Protein AF-A0A7S8EZD4-F1 (afdb_monomer)

Sequence (77 aa):
MAAAQPPDDTLPKIEKHIAWVLAHPGMSAWLKDALRTSADRDPVDLLGDLAMLSLLLKAKSHAAINQQLGSPKTFAR

Foldseek 3Di:
DDDDDPDDCPVVVVVVVLVVLLPDPPHDPVVNVLSVVCPPDDPVVNVVVVVVCCVVVVVVVVVVVCCVVVDPPPPPD

Mean predicted aligned error: 7.82 Å

Solvent-accessible surface area (backbone atoms only — not comparable to full-atom values): 4805 Å² total; per-residue (Å²): 133,84,78,79,76,77,82,83,61,61,64,68,53,51,51,53,51,52,52,50,54,61,69,38,84,90,52,56,68,69,59,41,51,52,57,60,68,49,73,86,48,60,69,70,61,48,52,53,51,49,54,51,50,51,55,52,52,50,54,51,49,53,51,53,50,50,51,62,72,69,45,76,84,80,78,79,127

Secondary structure (DSSP, 8-state):
-PPPPPP--HHHHHHHHHHHHHH-TTS-HHHHHHHHHHTTS-HHHHHHHHHHHHHHHHHHHHHHHHHHHHS------

pLDDT: mean 88.73, std 15.45, range [44.97, 98.5]

Radius of gyration: 20.15 Å; Cα contacts (8 Å, |Δi|>4): 9; chains: 1; bounding box: 71×30×44 Å

Structure (mmCIF, N/CA/C/O backbone):
data_AF-A0A7S8EZD4-F1
#
_entry.id   AF-A0A7S8EZD4-F1
#
loop_
_atom_site.group_PDB
_atom_site.id
_atom_site.type_symbol
_atom_site.label_atom_id
_atom_site.label_alt_id
_atom_site.label_comp_id
_atom_site.label_asym_id
_atom_site.label_entity_id
_atom_site.label_seq_id
_atom_site.pdbx_PDB_ins_code
_atom_site.Cartn_x
_atom_site.Cartn_y
_atom_site.Cartn_z
_atom_site.occupancy
_atom_site.B_iso_or_equiv
_atom_site.auth_seq_id
_atom_site.auth_comp_id
_atom_site.auth_asym_id
_atom_site.auth_atom_id
_atom_site.pdbx_PDB_model_num
ATOM 1 N N . MET A 1 1 ? 42.312 1.110 -12.473 1.00 45.44 1 MET A N 1
ATOM 2 C CA . MET A 1 1 ? 41.268 0.071 -12.358 1.00 45.44 1 MET A CA 1
ATOM 3 C C . MET A 1 1 ? 40.223 0.602 -11.391 1.00 45.44 1 MET A C 1
ATOM 5 O O . MET A 1 1 ? 40.565 0.803 -10.234 1.00 45.44 1 MET A O 1
ATOM 9 N N . ALA A 1 2 ? 39.023 0.953 -11.858 1.00 51.75 2 ALA A N 1
ATOM 10 C CA . ALA A 1 2 ? 37.942 1.349 -10.956 1.00 51.75 2 ALA A CA 1
ATOM 11 C C . ALA A 1 2 ? 37.437 0.090 -10.239 1.00 51.75 2 ALA A C 1
ATOM 13 O O . ALA A 1 2 ? 37.133 -0.903 -10.900 1.00 51.75 2 ALA A O 1
ATOM 14 N N . ALA A 1 3 ? 37.420 0.100 -8.907 1.00 59.09 3 ALA A N 1
ATOM 15 C CA . ALA A 1 3 ? 36.810 -0.972 -8.132 1.00 59.09 3 ALA A CA 1
ATOM 16 C C . ALA A 1 3 ? 35.317 -1.037 -8.486 1.00 59.09 3 ALA A C 1
ATOM 18 O O . ALA A 1 3 ? 34.646 -0.006 -8.499 1.00 59.09 3 ALA A O 1
ATOM 19 N N . ALA A 1 4 ? 34.815 -2.229 -8.811 1.00 63.94 4 ALA A N 1
ATOM 20 C CA . ALA A 1 4 ? 33.392 -2.439 -9.037 1.00 63.94 4 ALA A CA 1
ATOM 21 C C . ALA A 1 4 ? 32.626 -2.020 -7.772 1.00 63.94 4 ALA A C 1
ATOM 23 O O . ALA A 1 4 ? 32.946 -2.484 -6.676 1.00 63.94 4 ALA A O 1
ATOM 24 N N . GLN A 1 5 ? 31.648 -1.121 -7.916 1.00 62.19 5 GLN A N 1
ATOM 25 C CA . GLN A 1 5 ? 30.723 -0.812 -6.828 1.00 62.19 5 GLN A CA 1
ATOM 26 C C . GLN A 1 5 ? 30.032 -2.113 -6.389 1.00 62.19 5 GLN A C 1
ATOM 28 O O . GLN A 1 5 ? 29.639 -2.899 -7.258 1.00 62.19 5 GLN A O 1
ATOM 33 N N . PRO A 1 6 ? 29.894 -2.366 -5.074 1.00 63.81 6 PRO A N 1
ATOM 34 C CA . PRO A 1 6 ? 29.117 -3.502 -4.600 1.00 63.81 6 PRO A CA 1
ATOM 35 C C . PRO A 1 6 ? 27.676 -3.401 -5.131 1.00 63.81 6 PRO A C 1
ATOM 37 O O . PRO A 1 6 ? 27.191 -2.285 -5.345 1.00 63.81 6 PRO A O 1
ATOM 40 N N . PRO A 1 7 ? 27.004 -4.540 -5.371 1.00 69.12 7 PRO A N 1
ATOM 41 C CA . PRO A 1 7 ? 25.622 -4.545 -5.834 1.00 69.12 7 PRO A CA 1
ATOM 42 C C . PRO A 1 7 ? 24.724 -3.759 -4.869 1.00 69.12 7 PRO A C 1
ATOM 44 O O . PRO A 1 7 ? 24.876 -3.843 -3.649 1.00 69.12 7 PRO A O 1
ATOM 47 N N . ASP A 1 8 ? 23.808 -2.964 -5.422 1.00 80.38 8 ASP A N 1
ATOM 48 C CA . ASP A 1 8 ? 22.827 -2.223 -4.632 1.00 80.38 8 ASP A CA 1
ATOM 49 C C . ASP A 1 8 ? 21.723 -3.177 -4.152 1.00 80.38 8 ASP A C 1
ATOM 51 O O . ASP A 1 8 ? 20.753 -3.460 -4.856 1.00 80.38 8 ASP A O 1
ATOM 55 N N . ASP A 1 9 ? 21.887 -3.690 -2.934 1.00 86.38 9 ASP A N 1
ATOM 56 C CA . ASP A 1 9 ? 20.950 -4.625 -2.301 1.00 86.38 9 ASP A CA 1
ATOM 57 C C . ASP A 1 9 ? 19.705 -3.933 -1.698 1.00 86.38 9 ASP A C 1
ATOM 59 O O . ASP A 1 9 ? 18.915 -4.561 -0.979 1.00 86.38 9 ASP A O 1
ATOM 63 N N . THR A 1 10 ? 19.499 -2.638 -1.964 1.00 91.44 10 THR A N 1
ATOM 64 C CA . THR A 1 10 ? 18.406 -1.852 -1.369 1.00 91.44 10 THR A CA 1
ATOM 65 C C . THR A 1 10 ? 17.030 -2.358 -1.792 1.00 91.44 10 THR A C 1
ATOM 67 O O . THR A 1 10 ? 16.171 -2.589 -0.935 1.00 91.44 10 THR A O 1
ATOM 70 N N . LEU A 1 11 ? 16.812 -2.573 -3.093 1.00 90.06 11 LEU A N 1
ATOM 71 C CA . LEU A 1 11 ? 15.517 -3.018 -3.615 1.00 90.06 11 LEU A CA 1
ATOM 72 C C . LEU A 1 11 ? 15.130 -4.420 -3.091 1.00 90.06 11 LEU A C 1
ATOM 74 O O . LEU A 1 11 ? 14.064 -4.531 -2.480 1.00 90.06 11 LEU A O 1
ATOM 78 N N . PRO A 1 12 ? 15.998 -5.454 -3.163 1.00 93.94 12 PRO A N 1
ATOM 79 C CA . PRO A 1 12 ? 15.706 -6.767 -2.578 1.00 93.94 12 PRO A CA 1
ATOM 80 C C . PRO A 1 12 ? 15.379 -6.726 -1.079 1.00 93.94 12 PRO A C 1
ATOM 82 O O . PRO A 1 12 ? 14.577 -7.517 -0.576 1.00 93.94 12 PRO A O 1
ATOM 85 N N . LYS A 1 13 ? 16.002 -5.816 -0.321 1.00 95.62 13 LYS A N 1
ATOM 86 C CA . LYS A 1 13 ? 15.705 -5.639 1.106 1.00 95.62 13 LYS A CA 1
ATOM 87 C C . LYS A 1 13 ? 14.302 -5.067 1.329 1.00 95.62 13 LYS A C 1
ATOM 89 O O . LYS A 1 13 ? 13.601 -5.527 2.231 1.00 95.62 13 LYS A O 1
ATOM 94 N N . ILE A 1 14 ? 13.887 -4.094 0.519 1.00 94.69 14 ILE A N 1
ATOM 95 C CA . ILE A 1 14 ? 12.540 -3.510 0.581 1.00 94.69 14 ILE A CA 1
ATOM 96 C C . ILE A 1 14 ? 11.488 -4.555 0.198 1.00 94.69 14 ILE A C 1
ATOM 98 O O . ILE A 1 14 ? 10.496 -4.705 0.912 1.00 94.69 14 ILE A O 1
ATOM 102 N N . GLU A 1 15 ? 11.731 -5.344 -0.849 1.00 95.25 15 GLU A N 1
ATOM 103 C CA . GLU A 1 15 ? 10.834 -6.432 -1.262 1.00 95.25 15 GLU A CA 1
ATOM 104 C C . GLU A 1 15 ? 10.624 -7.464 -0.146 1.00 95.25 15 GLU A C 1
ATOM 106 O O . GLU A 1 15 ? 9.491 -7.874 0.118 1.00 95.25 15 GLU A O 1
ATOM 111 N N . LYS A 1 16 ? 11.682 -7.821 0.596 1.00 97.19 16 LYS A N 1
ATOM 112 C CA . LYS A 1 16 ? 11.571 -8.696 1.779 1.00 97.19 16 LYS A CA 1
ATOM 113 C C . LYS A 1 16 ? 10.675 -8.100 2.867 1.00 97.19 16 LYS A C 1
ATOM 115 O O . LYS A 1 16 ? 9.898 -8.830 3.483 1.00 97.19 16 LYS A O 1
ATOM 120 N N . HIS A 1 17 ? 10.753 -6.792 3.110 1.00 97.31 17 HIS A N 1
ATOM 121 C CA . HIS A 1 17 ? 9.867 -6.129 4.072 1.00 97.31 17 HIS A CA 1
ATOM 122 C C . HIS A 1 17 ? 8.410 -6.119 3.594 1.00 97.31 17 HIS A C 1
ATOM 124 O O . HIS A 1 17 ? 7.511 -6.395 4.388 1.00 97.31 17 HIS A O 1
ATOM 130 N N . ILE A 1 18 ? 8.167 -5.862 2.306 1.00 97.50 18 ILE A N 1
ATOM 131 C CA . ILE A 1 18 ? 6.820 -5.928 1.719 1.00 97.50 18 ILE A CA 1
ATOM 132 C C . ILE A 1 18 ? 6.250 -7.343 1.867 1.00 97.50 18 ILE A C 1
ATOM 134 O O . ILE A 1 18 ? 5.128 -7.506 2.350 1.00 97.50 18 ILE A O 1
ATOM 138 N N . ALA A 1 19 ? 7.036 -8.373 1.540 1.00 97.88 19 ALA A N 1
ATOM 139 C CA . ALA A 1 19 ? 6.635 -9.769 1.700 1.00 97.88 19 ALA A CA 1
ATOM 140 C C . ALA A 1 19 ? 6.266 -10.102 3.157 1.00 97.88 19 ALA A C 1
ATOM 142 O O . ALA A 1 19 ? 5.252 -10.758 3.408 1.00 97.88 19 ALA A O 1
ATOM 143 N N . TRP A 1 20 ? 7.033 -9.592 4.126 1.00 98.19 20 TRP A N 1
ATOM 144 C CA . TRP A 1 20 ? 6.717 -9.742 5.546 1.00 98.19 20 TRP A CA 1
ATOM 145 C C . TRP A 1 20 ? 5.370 -9.098 5.915 1.00 98.19 20 TRP A C 1
ATOM 147 O O . TRP A 1 20 ? 4.547 -9.739 6.571 1.00 98.19 20 TRP A O 1
ATOM 157 N N . VAL A 1 21 ? 5.089 -7.874 5.444 1.00 98.06 21 VAL A N 1
ATOM 158 C CA . VAL A 1 21 ? 3.801 -7.189 5.687 1.00 98.06 21 VAL A CA 1
ATOM 159 C C . VAL A 1 21 ? 2.632 -7.975 5.086 1.00 98.06 21 VAL A C 1
ATOM 161 O O . VAL A 1 21 ? 1.590 -8.131 5.729 1.00 98.06 21 VAL A O 1
ATOM 164 N N . LEU A 1 22 ? 2.800 -8.516 3.877 1.00 98.19 22 LEU A N 1
ATOM 165 C CA . LEU A 1 22 ? 1.777 -9.327 3.212 1.00 98.19 22 LEU A CA 1
ATOM 166 C C . LEU A 1 22 ? 1.465 -10.617 3.987 1.00 98.19 22 LEU A C 1
ATOM 168 O O . LEU A 1 22 ? 0.291 -10.986 4.118 1.00 98.19 22 LEU A O 1
ATOM 172 N N . ALA A 1 23 ? 2.486 -11.264 4.552 1.00 97.88 23 ALA A N 1
ATOM 173 C CA . ALA A 1 23 ? 2.342 -12.476 5.356 1.00 97.88 23 ALA A CA 1
ATOM 174 C C . ALA A 1 23 ? 1.776 -12.214 6.766 1.00 97.88 23 ALA A C 1
ATOM 176 O O . ALA A 1 23 ? 1.158 -13.097 7.359 1.00 97.88 23 ALA A O 1
ATOM 177 N N . HIS A 1 24 ? 1.932 -11.004 7.310 1.00 97.56 24 HIS A N 1
ATOM 178 C CA . HIS A 1 24 ? 1.584 -10.714 8.700 1.00 97.56 24 HIS A CA 1
ATOM 179 C C . HIS A 1 24 ? 0.055 -10.681 8.944 1.00 97.56 24 HIS A C 1
ATOM 181 O O . HIS A 1 24 ? -0.645 -9.872 8.326 1.00 97.56 24 HIS A O 1
ATOM 187 N N . PRO A 1 25 ? -0.514 -11.489 9.862 1.00 95.69 25 PRO A N 1
ATOM 188 C CA . PRO A 1 25 ? -1.968 -11.610 10.038 1.00 95.69 25 PRO A CA 1
ATOM 189 C C . PRO A 1 25 ? -2.633 -10.344 10.602 1.00 95.69 25 PRO A C 1
ATOM 191 O O . PRO A 1 25 ? -3.779 -10.063 10.278 1.00 95.69 25 PRO A O 1
ATOM 194 N N . GLY A 1 26 ? -1.911 -9.550 11.396 1.00 96.81 26 GLY A N 1
ATOM 195 C CA . GLY A 1 26 ? -2.426 -8.308 11.990 1.00 96.81 26 GLY A CA 1
ATOM 196 C C . GLY A 1 26 ? -2.452 -7.085 11.063 1.00 96.81 26 GLY A C 1
ATOM 197 O O . GLY A 1 26 ? -2.852 -6.012 11.501 1.00 96.81 26 GLY A O 1
ATOM 198 N N . MET A 1 27 ? -1.998 -7.209 9.812 1.00 97.44 27 MET A N 1
ATOM 199 C CA . MET A 1 27 ? -2.010 -6.087 8.866 1.00 97.44 27 MET A CA 1
ATOM 200 C C . MET A 1 27 ? -3.359 -6.008 8.156 1.00 97.44 27 MET A C 1
ATOM 202 O O . MET A 1 27 ? -3.924 -7.035 7.775 1.00 97.44 27 MET A O 1
ATO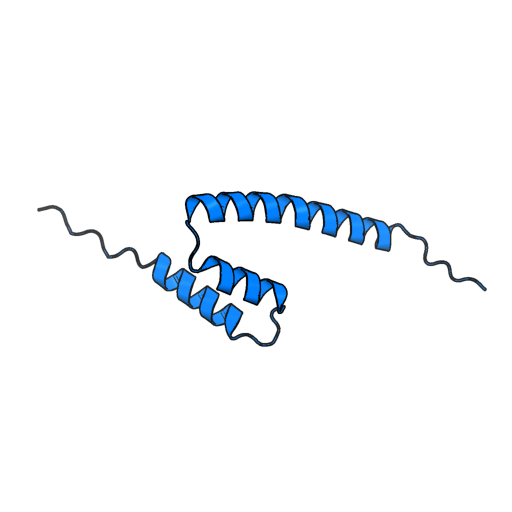M 206 N N . SER A 1 28 ? -3.867 -4.789 7.966 1.00 97.50 28 SER A N 1
ATOM 207 C CA . SER A 1 28 ? -5.187 -4.583 7.369 1.00 97.50 28 SER A CA 1
ATOM 208 C C . SER A 1 28 ? -5.247 -5.107 5.931 1.00 97.50 28 SER A C 1
ATOM 210 O O . SER A 1 28 ? -4.274 -5.015 5.180 1.00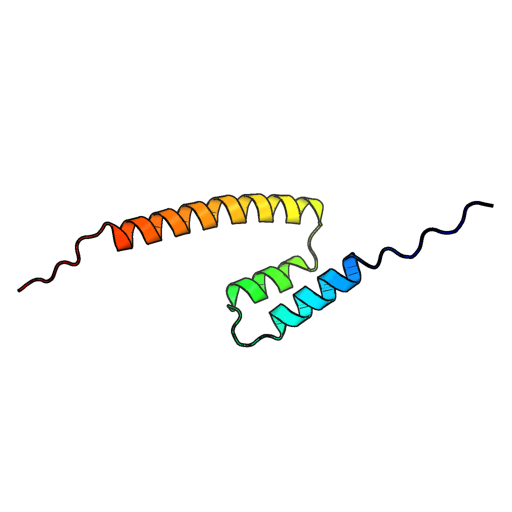 97.50 28 SER A O 1
ATOM 212 N N . ALA A 1 29 ? -6.413 -5.626 5.532 1.00 97.50 29 ALA A N 1
ATOM 213 C CA . ALA A 1 29 ? -6.643 -6.088 4.162 1.00 97.50 29 ALA A CA 1
ATOM 214 C C . ALA A 1 29 ? -6.355 -4.975 3.142 1.00 97.50 29 ALA A C 1
ATOM 216 O O . ALA A 1 29 ? -5.624 -5.194 2.183 1.00 97.50 29 ALA A O 1
ATOM 217 N N . TRP A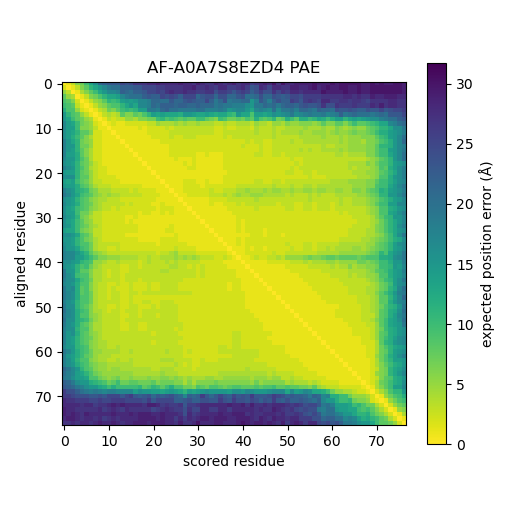 1 30 ? -6.808 -3.751 3.438 1.00 96.94 30 TRP A N 1
ATOM 218 C CA . TRP A 1 30 ? -6.562 -2.579 2.600 1.00 96.94 30 TRP A CA 1
ATOM 219 C C . TRP A 1 30 ? -5.068 -2.318 2.348 1.00 96.94 30 TRP A C 1
ATOM 221 O O . TRP A 1 30 ? -4.675 -2.091 1.207 1.00 96.94 30 TRP A O 1
ATOM 231 N N . LEU A 1 31 ? -4.217 -2.395 3.381 1.00 97.38 31 LEU A N 1
ATOM 232 C CA . LEU A 1 31 ? -2.772 -2.198 3.217 1.00 97.38 31 LEU A CA 1
ATOM 233 C C . LEU A 1 31 ? -2.155 -3.299 2.349 1.00 97.38 31 LEU A C 1
ATOM 235 O O . LEU A 1 31 ? -1.325 -3.020 1.485 1.00 97.38 31 LEU A O 1
ATOM 239 N N . LYS A 1 32 ? -2.557 -4.553 2.569 1.00 98.19 32 LYS A N 1
ATOM 240 C CA . LYS A 1 32 ? -2.047 -5.681 1.784 1.00 98.19 32 LYS A CA 1
ATOM 241 C C . LYS A 1 32 ? -2.437 -5.568 0.316 1.00 98.19 32 LYS A C 1
ATOM 243 O O . LYS A 1 32 ? -1.609 -5.833 -0.550 1.00 98.19 32 LYS A O 1
ATOM 248 N N . ASP A 1 33 ? -3.665 -5.155 0.036 1.00 97.62 33 ASP A N 1
ATOM 249 C CA . ASP A 1 33 ? -4.145 -4.994 -1.333 1.00 97.62 33 ASP A CA 1
ATOM 250 C C . ASP A 1 33 ? -3.454 -3.819 -2.034 1.00 97.62 33 ASP A C 1
ATOM 252 O O . ASP A 1 33 ? -3.048 -3.957 -3.187 1.00 97.62 33 ASP A O 1
ATOM 256 N N . ALA A 1 34 ? -3.198 -2.710 -1.329 1.00 96.56 34 ALA A N 1
ATOM 257 C CA . ALA A 1 34 ? -2.384 -1.611 -1.851 1.00 96.56 34 ALA A CA 1
ATOM 258 C C . ALA A 1 34 ? -0.965 -2.074 -2.234 1.00 96.56 34 ALA A C 1
ATOM 260 O O . ALA A 1 34 ? -0.495 -1.783 -3.330 1.00 96.56 34 ALA A O 1
ATOM 261 N N . LEU A 1 35 ? -0.303 -2.859 -1.375 1.00 97.25 35 LEU A N 1
ATOM 262 C CA . LEU A 1 35 ? 1.031 -3.400 -1.665 1.00 97.25 35 LEU A CA 1
ATOM 263 C C . LEU A 1 35 ? 1.026 -4.369 -2.855 1.00 97.25 35 LEU A C 1
ATOM 265 O O . LEU A 1 35 ? 1.887 -4.270 -3.725 1.00 97.25 35 LEU A O 1
ATOM 269 N N . ARG A 1 36 ? 0.042 -5.274 -2.938 1.00 96.62 36 ARG A N 1
ATOM 270 C CA . ARG A 1 36 ? -0.082 -6.213 -4.069 1.00 96.62 36 ARG A CA 1
ATOM 271 C C . ARG A 1 36 ? -0.304 -5.486 -5.388 1.00 96.62 36 ARG A C 1
ATOM 273 O O . ARG A 1 36 ? 0.365 -5.779 -6.366 1.00 96.62 36 ARG A O 1
ATOM 280 N N . THR A 1 37 ? -1.224 -4.528 -5.401 1.00 95.06 37 THR A N 1
ATOM 281 C CA . THR A 1 37 ? -1.578 -3.778 -6.616 1.00 95.06 37 THR A CA 1
ATOM 282 C C . THR A 1 37 ? -0.508 -2.772 -7.037 1.00 95.06 37 THR A C 1
ATOM 284 O O . THR A 1 37 ? -0.522 -2.322 -8.179 1.00 95.06 37 THR A O 1
ATOM 287 N N . SER A 1 38 ? 0.436 -2.435 -6.151 1.00 94.94 38 SER A N 1
ATOM 288 C CA . SER A 1 38 ? 1.595 -1.607 -6.497 1.00 94.94 38 SER A CA 1
ATOM 289 C C . SER A 1 38 ? 2.722 -2.348 -7.219 1.00 94.94 38 SER A C 1
ATOM 291 O O . SER A 1 38 ? 3.560 -1.683 -7.815 1.00 94.94 38 SER A O 1
ATOM 293 N N . ALA A 1 39 ? 2.749 -3.688 -7.189 1.00 92.69 39 ALA A N 1
ATOM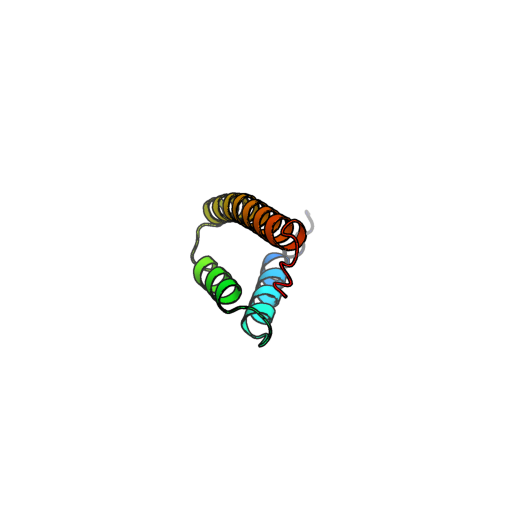 294 C CA . ALA A 1 39 ? 3.872 -4.479 -7.702 1.00 92.69 39 ALA A CA 1
ATOM 295 C C . ALA A 1 39 ? 4.133 -4.277 -9.206 1.00 92.69 39 ALA A C 1
ATOM 297 O O . ALA A 1 39 ? 5.284 -4.268 -9.627 1.00 92.69 39 ALA A O 1
ATOM 298 N N . ASP A 1 40 ? 3.072 -4.059 -9.987 1.00 92.56 40 ASP A N 1
ATOM 299 C CA . ASP A 1 40 ? 3.142 -3.912 -11.446 1.00 92.56 40 ASP A CA 1
ATOM 300 C C . ASP A 1 40 ? 3.063 -2.443 -11.911 1.00 92.56 40 ASP A C 1
ATOM 302 O O . ASP A 1 40 ? 2.853 -2.169 -13.094 1.00 92.56 40 ASP A O 1
ATOM 306 N N . ARG A 1 41 ? 3.164 -1.476 -10.987 1.00 93.62 41 ARG A N 1
ATOM 307 C CA . ARG A 1 41 ? 3.040 -0.045 -11.304 1.00 93.62 41 ARG A CA 1
ATOM 308 C C . ARG A 1 41 ? 4.381 0.585 -11.653 1.00 93.62 41 ARG A C 1
ATOM 310 O O . ARG A 1 41 ? 5.411 0.235 -11.081 1.00 93.62 41 ARG A O 1
ATOM 317 N N . ASP A 1 42 ? 4.338 1.583 -12.535 1.00 96.88 42 ASP A N 1
ATOM 318 C CA . ASP A 1 42 ? 5.488 2.448 -12.780 1.00 96.88 42 ASP A CA 1
ATOM 319 C C . ASP A 1 42 ? 5.919 3.147 -11.467 1.00 96.88 42 ASP A C 1
ATOM 321 O O . ASP A 1 42 ? 5.069 3.721 -10.775 1.00 96.88 42 ASP A O 1
ATOM 325 N N . PRO A 1 43 ? 7.211 3.102 -11.084 1.00 94.19 43 PRO A N 1
ATOM 326 C CA . PRO A 1 43 ? 7.673 3.674 -9.821 1.00 94.19 43 PRO A CA 1
ATOM 327 C C . PRO A 1 43 ? 7.499 5.194 -9.700 1.00 94.19 43 PRO A C 1
ATOM 329 O O . PRO A 1 43 ? 7.349 5.692 -8.581 1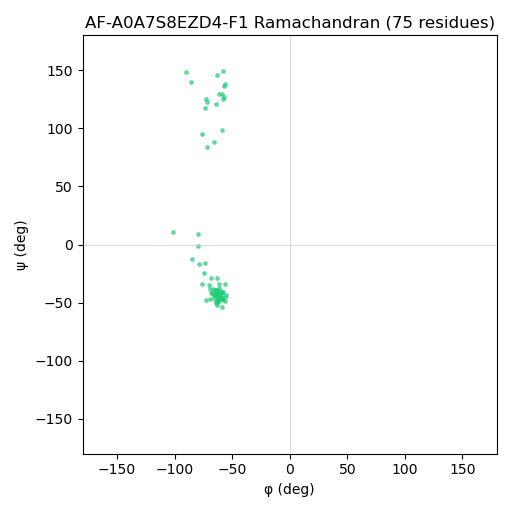.00 94.19 43 PRO A O 1
ATOM 332 N N . VAL A 1 44 ? 7.530 5.939 -10.812 1.00 96.69 44 VAL A N 1
ATOM 333 C CA . VAL A 1 44 ? 7.365 7.402 -10.814 1.00 96.69 44 VAL A CA 1
ATOM 334 C C . VAL A 1 44 ? 5.908 7.750 -10.530 1.00 96.69 44 VAL A C 1
ATOM 336 O O . VAL A 1 44 ? 5.632 8.542 -9.624 1.00 96.69 44 VAL A O 1
ATOM 339 N N . ASP A 1 45 ? 4.981 7.096 -11.228 1.00 97.12 45 ASP A N 1
ATOM 340 C CA . ASP A 1 45 ? 3.544 7.275 -11.003 1.00 97.12 45 ASP A CA 1
ATOM 341 C C . ASP A 1 45 ? 3.135 6.804 -9.600 1.00 97.12 45 ASP A C 1
ATOM 343 O O . ASP A 1 45 ? 2.402 7.494 -8.886 1.00 97.12 45 ASP A O 1
ATOM 347 N N . LEU A 1 46 ? 3.670 5.660 -9.151 1.00 96.31 46 LEU A N 1
ATOM 348 C CA . LEU A 1 46 ? 3.422 5.127 -7.812 1.00 96.31 46 LEU A CA 1
ATOM 349 C C . LEU A 1 46 ? 3.857 6.110 -6.719 1.00 96.31 46 LEU A C 1
ATOM 351 O O . LEU A 1 46 ? 3.137 6.289 -5.735 1.00 96.31 46 LEU A O 1
ATOM 355 N N . LEU A 1 47 ? 5.010 6.766 -6.877 1.00 97.56 47 LEU A N 1
ATOM 356 C CA . LEU A 1 47 ? 5.482 7.752 -5.907 1.00 97.56 47 LEU A CA 1
ATOM 357 C C . LEU A 1 47 ? 4.550 8.973 -5.836 1.00 97.56 47 LEU A C 1
ATOM 359 O O . LEU A 1 47 ? 4.270 9.466 -4.738 1.00 97.56 47 LEU A O 1
ATOM 363 N N . GLY A 1 48 ? 4.033 9.425 -6.982 1.00 97.75 48 GLY A N 1
ATOM 364 C CA . GLY A 1 48 ? 3.037 10.497 -7.053 1.00 97.75 48 GLY A CA 1
ATOM 365 C C . GLY A 1 48 ? 1.732 10.129 -6.344 1.00 97.75 48 GLY A C 1
ATOM 366 O O . GLY A 1 48 ? 1.259 10.867 -5.472 1.00 97.75 48 GLY A O 1
ATOM 367 N N . ASP A 1 49 ? 1.198 8.946 -6.644 1.00 97.06 49 ASP A N 1
ATOM 368 C CA . ASP A 1 49 ? -0.023 8.433 -6.022 1.00 97.06 49 ASP A CA 1
ATOM 369 C C . ASP A 1 49 ? 0.136 8.258 -4.506 1.00 97.06 49 ASP A C 1
ATOM 371 O O . ASP A 1 49 ? -0.752 8.638 -3.738 1.00 97.06 49 ASP A O 1
ATOM 375 N N . LEU A 1 50 ? 1.281 7.745 -4.040 1.00 97.12 50 LEU A N 1
ATOM 376 C CA . LEU A 1 50 ? 1.567 7.589 -2.611 1.00 97.12 50 LEU A CA 1
ATOM 377 C C . LEU A 1 50 ? 1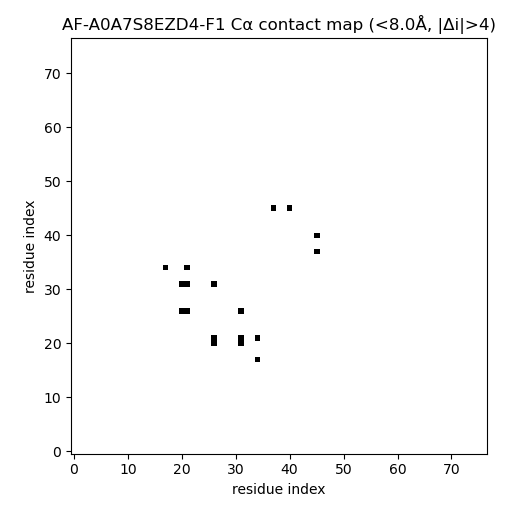.649 8.935 -1.884 1.00 97.12 50 LEU A C 1
ATOM 379 O O . LEU A 1 50 ? 1.156 9.051 -0.755 1.00 97.12 50 LEU A O 1
ATOM 383 N N . ALA A 1 51 ? 2.235 9.959 -2.511 1.00 98.06 51 ALA A N 1
ATOM 384 C CA . ALA A 1 51 ? 2.278 11.303 -1.942 1.00 98.06 51 ALA A CA 1
ATOM 385 C C . ALA A 1 51 ? 0.861 11.873 -1.763 1.00 98.06 51 ALA A C 1
ATOM 387 O O . ALA A 1 51 ? 0.523 12.361 -0.678 1.00 98.06 51 ALA A O 1
ATOM 388 N N . MET A 1 52 ? 0.010 11.734 -2.783 1.00 98.25 52 MET A N 1
ATOM 389 C CA . MET A 1 52 ? -1.380 12.191 -2.737 1.00 98.25 52 MET A CA 1
ATOM 390 C C . MET A 1 52 ? -2.209 11.406 -1.712 1.00 98.25 52 MET A C 1
ATOM 392 O O . MET A 1 52 ? -2.913 11.990 -0.886 1.00 98.25 52 MET A O 1
ATOM 396 N N . LEU A 1 53 ? -2.083 10.078 -1.703 1.00 97.44 53 LEU A N 1
ATOM 397 C CA . LEU A 1 53 ? -2.791 9.199 -0.776 1.00 97.44 53 LEU A CA 1
ATOM 398 C C . LEU A 1 53 ? -2.424 9.508 0.681 1.00 97.44 53 LEU A C 1
ATOM 400 O O . LEU A 1 53 ? -3.305 9.635 1.532 1.00 97.44 53 LEU A O 1
ATOM 404 N N . SER A 1 54 ? -1.129 9.681 0.963 1.00 97.50 54 SER A N 1
ATOM 405 C CA . SER A 1 54 ? -0.612 10.070 2.280 1.00 97.50 54 SER A CA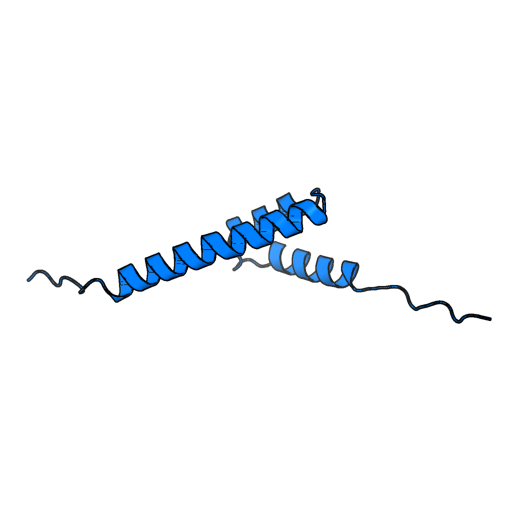 1
ATOM 406 C C . SER A 1 54 ? -1.186 11.414 2.727 1.00 97.50 54 SER A C 1
ATOM 408 O O . SER A 1 54 ? -1.676 11.514 3.853 1.00 97.50 54 SER A O 1
ATOM 410 N N . LEU A 1 55 ? -1.189 12.426 1.851 1.00 98.19 55 LEU A N 1
ATOM 411 C CA . LEU A 1 55 ? -1.752 13.747 2.139 1.00 98.19 55 LEU A CA 1
ATOM 412 C C . LEU A 1 55 ? -3.242 13.656 2.512 1.00 98.19 55 LEU A C 1
ATOM 414 O O . LEU A 1 55 ? -3.648 14.112 3.585 1.00 98.19 55 LEU A O 1
ATOM 418 N N . LEU A 1 56 ? -4.046 13.026 1.653 1.00 98.50 56 LEU A N 1
ATOM 419 C CA . LEU A 1 56 ? -5.501 12.974 1.801 1.00 98.50 56 LEU A CA 1
ATOM 420 C C . LEU A 1 56 ? -5.939 12.109 2.988 1.00 98.50 56 LEU A C 1
ATOM 422 O O . LEU A 1 56 ? -6.769 12.535 3.796 1.00 98.50 56 LEU A O 1
ATOM 426 N N . LEU A 1 57 ? -5.381 10.901 3.130 1.00 97.88 57 LEU A N 1
ATOM 427 C CA . LEU A 1 57 ? -5.782 9.983 4.198 1.00 97.88 57 LEU A CA 1
ATOM 428 C C . LEU A 1 57 ? -5.333 10.466 5.572 1.00 97.88 57 LEU A C 1
ATOM 430 O O . LEU A 1 57 ? -6.084 10.296 6.536 1.00 97.88 57 LEU A O 1
ATOM 434 N N . LYS A 1 58 ? -4.165 11.114 5.682 1.00 98.12 58 LYS A N 1
ATOM 435 C CA . LYS A 1 58 ? -3.759 11.753 6.939 1.00 98.12 58 LYS A CA 1
ATOM 436 C C . LYS A 1 58 ? -4.723 12.873 7.293 1.00 98.12 58 LYS A C 1
ATOM 438 O O . LYS A 1 58 ? -5.244 12.855 8.404 1.00 98.12 58 LYS A O 1
ATOM 443 N N . ALA A 1 59 ? -4.998 13.807 6.382 1.00 98.12 59 ALA A N 1
ATOM 444 C CA . ALA A 1 59 ? -5.907 14.921 6.658 1.00 98.12 59 ALA A CA 1
ATOM 445 C C . ALA A 1 59 ? -7.295 14.428 7.102 1.00 98.12 59 ALA A C 1
ATOM 447 O O . ALA A 1 59 ? -7.791 14.830 8.155 1.00 98.12 59 ALA A O 1
ATOM 448 N N . LYS A 1 60 ? -7.875 13.476 6.359 1.00 98.19 60 LYS A N 1
ATOM 449 C CA . LYS A 1 60 ? -9.160 12.849 6.700 1.00 98.19 60 LYS A CA 1
ATOM 450 C C . LYS A 1 60 ? -9.132 12.183 8.077 1.00 98.19 60 LYS A C 1
ATOM 452 O O . LYS A 1 60 ? -10.052 12.385 8.865 1.00 98.19 60 LYS A O 1
ATOM 457 N N . SER A 1 61 ? -8.100 11.390 8.368 1.00 97.38 61 SER A N 1
ATOM 458 C CA . SER A 1 61 ? -8.005 10.651 9.633 1.00 97.38 61 SER A CA 1
ATOM 459 C C . SER A 1 61 ? -7.875 11.595 10.826 1.00 97.38 61 SER A C 1
ATOM 461 O O . SER A 1 61 ? -8.579 11.414 11.814 1.00 97.38 61 SER A O 1
ATOM 463 N N . HIS A 1 62 ? -7.050 12.643 10.719 1.00 97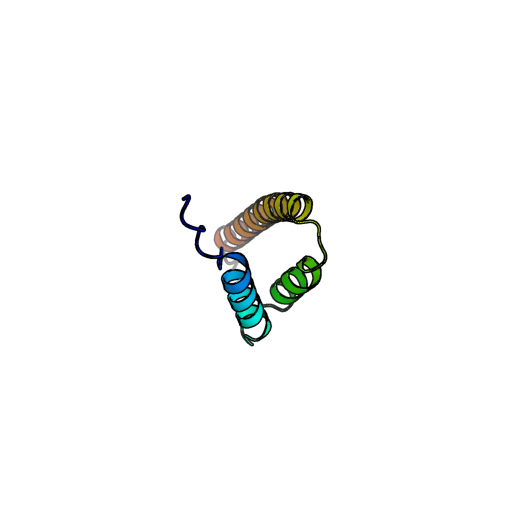.62 62 HIS A N 1
ATOM 464 C CA . HIS A 1 62 ? -6.938 13.661 11.767 1.00 97.62 62 HIS A CA 1
ATOM 465 C C . HIS A 1 62 ? -8.265 14.386 11.991 1.00 97.62 62 HIS A C 1
ATOM 467 O O . HIS A 1 62 ? -8.690 14.532 13.133 1.00 97.62 62 HIS A O 1
ATOM 473 N N . ALA A 1 63 ? -8.948 14.800 10.919 1.00 97.31 63 ALA A N 1
ATOM 474 C CA . ALA A 1 63 ? -10.248 15.454 11.028 1.00 97.31 63 ALA A CA 1
ATOM 475 C C . ALA A 1 63 ? -11.287 14.549 11.714 1.00 97.31 63 ALA A C 1
ATOM 477 O O . ALA A 1 63 ? -11.984 14.998 12.621 1.00 97.31 63 ALA A O 1
ATOM 478 N N . ALA A 1 64 ? -11.345 13.268 11.340 1.00 96.75 64 ALA A N 1
ATOM 479 C CA . ALA A 1 64 ? -12.258 12.298 11.941 1.00 96.75 64 ALA A CA 1
ATOM 480 C C . ALA A 1 64 ? -11.952 12.045 13.428 1.00 96.75 64 ALA A C 1
ATOM 482 O O . ALA A 1 64 ? -12.867 12.028 14.249 1.00 96.75 64 ALA A O 1
ATOM 483 N N . ILE A 1 65 ? -10.674 11.897 13.792 1.00 95.75 65 ILE A N 1
ATOM 484 C CA . ILE A 1 65 ? -10.249 11.739 15.190 1.00 95.75 65 ILE A CA 1
ATOM 485 C C . ILE A 1 65 ? -10.619 12.987 15.998 1.00 95.75 65 ILE A C 1
ATOM 487 O O . ILE A 1 65 ? -11.247 12.874 17.047 1.00 95.75 65 ILE A O 1
ATOM 491 N N . ASN A 1 66 ? -10.305 14.182 15.494 1.00 95.12 66 ASN A N 1
ATOM 492 C CA . ASN A 1 66 ? -10.633 15.437 16.171 1.00 95.12 66 ASN A CA 1
ATOM 493 C C . ASN A 1 66 ? -12.144 15.618 16.341 1.00 95.12 66 ASN A C 1
ATOM 495 O O . ASN A 1 66 ? -12.584 16.083 17.387 1.00 95.12 66 ASN A O 1
ATOM 499 N N . GLN A 1 67 ? -12.947 15.211 15.355 1.00 94.38 67 GLN A N 1
ATOM 500 C CA . GLN A 1 67 ? -14.403 15.218 15.471 1.00 94.38 67 GLN A CA 1
ATOM 501 C C . GLN A 1 67 ? -14.882 14.278 16.583 1.00 94.38 67 GLN A C 1
ATOM 503 O O . GLN A 1 67 ? -15.736 14.663 17.377 1.00 94.38 67 GLN A O 1
ATOM 508 N N . GLN A 1 68 ? -14.328 13.068 16.680 1.00 93.25 68 GLN A N 1
ATOM 509 C CA . GLN A 1 68 ? -14.689 12.107 17.729 1.00 93.25 68 GLN A CA 1
ATOM 510 C C . GLN A 1 68 ? -14.265 12.572 19.126 1.00 93.25 68 GLN A C 1
ATOM 512 O O . GLN A 1 68 ? -15.007 12.372 20.084 1.00 93.25 68 GLN A O 1
ATOM 517 N N . LEU A 1 69 ? -13.094 13.202 19.246 1.00 90.56 69 LEU A N 1
ATOM 518 C CA . LEU A 1 69 ? -12.579 13.723 20.516 1.00 90.56 69 LEU A CA 1
ATOM 519 C C . LEU A 1 69 ? -13.263 15.032 20.942 1.00 90.56 69 LEU A C 1
ATOM 521 O O . LEU A 1 69 ? -13.438 15.267 22.134 1.00 90.56 69 LEU A O 1
ATOM 525 N N . GLY A 1 70 ? -13.639 15.879 19.981 1.00 78.19 70 GLY A N 1
ATOM 526 C CA . GLY A 1 70 ? -14.316 17.158 20.209 1.00 78.19 70 GLY A CA 1
ATOM 527 C C . GLY A 1 70 ? -15.835 17.050 20.345 1.00 78.19 70 GLY A C 1
ATOM 528 O O . GLY A 1 70 ? -16.474 18.008 20.775 1.00 78.19 70 GLY A O 1
ATOM 529 N N . SER A 1 71 ? -16.426 15.902 20.005 1.00 60.84 71 SER A N 1
ATOM 530 C CA . SER A 1 71 ? -17.842 15.642 20.261 1.00 60.84 71 SER A CA 1
ATOM 531 C C . SER A 1 71 ? -18.037 15.386 21.760 1.00 60.84 71 SER A C 1
ATOM 533 O O . SER A 1 71 ? -17.488 14.405 22.272 1.00 60.84 71 SER A O 1
ATOM 535 N N . PRO A 1 72 ? -18.807 16.212 22.499 1.00 56.62 72 PRO A N 1
ATOM 536 C CA . PRO A 1 72 ? -19.164 15.867 23.867 1.00 56.62 72 PRO A CA 1
ATOM 537 C C . PRO A 1 72 ? -19.877 14.514 23.839 1.00 56.62 72 PRO A C 1
ATOM 539 O O . PRO A 1 72 ? -20.826 14.329 23.078 1.00 56.62 72 PRO A O 1
ATOM 542 N N . LYS A 1 73 ? -19.415 13.552 24.649 1.00 60.03 73 LYS A N 1
ATOM 543 C CA . LYS A 1 73 ? -20.158 12.309 24.881 1.00 60.03 73 LYS A CA 1
ATOM 544 C C . LYS A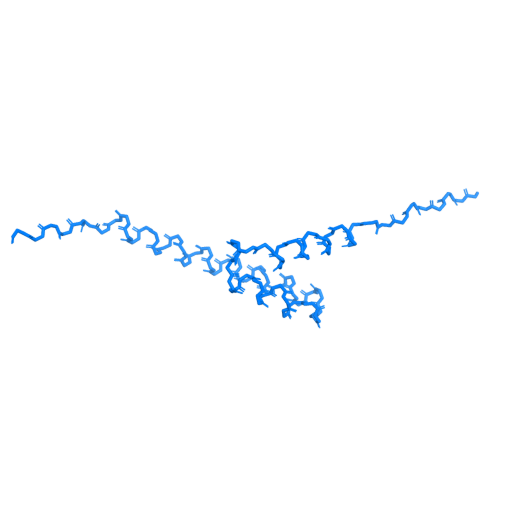 1 73 ? -21.513 12.711 25.456 1.00 60.03 73 LYS A C 1
ATOM 546 O O . LYS A 1 73 ? -21.605 13.013 26.644 1.00 60.03 73 LYS A O 1
ATOM 551 N N . THR A 1 74 ? -22.546 12.768 24.620 1.00 57.44 74 THR A N 1
ATOM 552 C CA . THR A 1 74 ? -23.921 12.959 25.067 1.00 57.44 74 THR A CA 1
ATOM 553 C C . THR A 1 74 ? -24.307 11.722 25.868 1.00 57.44 74 THR A C 1
ATOM 555 O O . THR A 1 74 ? -24.818 10.745 25.333 1.00 57.44 74 THR A O 1
ATOM 558 N N . PHE A 1 75 ? -24.030 11.748 27.169 1.00 59.12 75 PHE A N 1
ATOM 559 C CA . PHE A 1 75 ? -24.743 10.928 28.132 1.00 59.12 75 PHE A CA 1
ATOM 560 C C . PHE A 1 75 ? -26.135 11.546 28.260 1.00 59.12 75 PHE A C 1
ATOM 562 O O . PHE A 1 75 ? -26.373 12.408 29.106 1.00 59.12 75 PHE A O 1
ATOM 569 N N . ALA A 1 76 ? -27.028 11.178 27.342 1.00 48.91 76 ALA A N 1
ATOM 570 C CA . ALA A 1 76 ? -28.447 11.409 27.539 1.00 48.91 76 ALA A CA 1
ATOM 571 C C . ALA A 1 76 ? -28.877 10.578 28.758 1.00 48.91 76 ALA A C 1
ATOM 573 O O . ALA A 1 76 ? -28.631 9.371 28.805 1.00 48.91 76 ALA A O 1
ATOM 574 N N . ARG A 1 77 ? -29.397 11.291 29.759 1.00 44.97 77 ARG A N 1
ATOM 575 C CA . ARG A 1 77 ? -29.998 10.775 30.993 1.00 44.97 77 ARG A CA 1
ATOM 576 C C . ARG A 1 77 ? -31.274 9.997 30.710 1.00 44.97 77 ARG A C 1
ATOM 578 O O . ARG A 1 77 ? -31.997 10.407 29.777 1.00 44.97 77 ARG A O 1
#